Protein AF-A0A1N6IJM6-F1 (afdb_monomer_lite)

Secondary structure (DSSP, 8-state):
--------------HHHHTTPPP---HHHHHHHTTS-HHHHHHHHHHHHT--TTSPPGGG-----HHHHHHTS---TTTHHHHHHHHHHHHHHH--EEEEEE-TTS-EEEEEE--

Foldseek 3Di:
DDPPPPPPPQDADAPVNLVVFDADDDPQVVVLLVPADQLLSVVVSSQRSSADPVDQDVVNDHDYDPVRSLVSDPDDPPCSVVVSVVSVVSNQVSPWTWDWDQDPVRDIDIDIDHD

pLDDT: mean 80.02, std 13.56, range [34.22, 93.5]

InterPro domains:
  IPR000525 Initiator Rep protein, WH1 domain [PF01051] (23-106)
  IPR036388 Winged helix-like DNA-binding domain superfamily [G3DSA:1.10.10.10] (21-114)
  IPR036390 Winged helix DNA-binding domain superfamily [SSF46785] (22-101)

Sequence (115 aa):
MQISDRNKSQKVIHMEDLYLQKTVEHNDLVTSVAKMDKVPLKFFELAVSCLNTEHTPENNTVFLSKKTLFSFFKAEDNDKHARFKKALTTLHRQSIFEVQEVNAKGKLNFKIISP

Structure (mmCIF, N/CA/C/O backbone):
data_AF-A0A1N6IJM6-F1
#
_entry.id   AF-A0A1N6IJM6-F1
#
loop_
_atom_site.group_PDB
_atom_site.id
_atom_site.type_symbol
_atom_site.label_atom_id
_atom_site.label_alt_id
_atom_site.label_comp_id
_atom_site.label_asym_id
_atom_site.label_entity_id
_atom_site.label_seq_id
_atom_site.pdbx_PDB_ins_code
_atom_site.Cartn_x
_atom_site.Cartn_y
_atom_site.Cartn_z
_atom_site.occupancy
_atom_site.B_iso_or_equiv
_atom_site.auth_seq_id
_atom_site.auth_comp_id
_atom_site.auth_asym_id
_atom_site.auth_atom_id
_atom_site.pdbx_PDB_model_num
ATOM 1 N N . MET A 1 1 ? 21.912 -27.682 22.598 1.00 35.78 1 MET A N 1
ATOM 2 C CA . MET A 1 1 ? 21.777 -26.418 21.846 1.00 35.78 1 MET A CA 1
ATOM 3 C C . MET A 1 1 ? 20.848 -26.699 20.674 1.00 35.78 1 MET A C 1
ATOM 5 O O . MET A 1 1 ? 21.283 -27.294 19.701 1.00 35.78 1 MET A O 1
ATOM 9 N N . GLN A 1 2 ? 19.547 -26.441 20.833 1.00 34.22 2 GLN A N 1
ATOM 10 C CA . GLN A 1 2 ? 18.569 -26.666 19.766 1.00 34.22 2 GLN A CA 1
ATOM 11 C C . GLN A 1 2 ? 18.681 -25.511 18.770 1.00 34.22 2 GLN A C 1
ATOM 13 O O . GLN A 1 2 ? 18.481 -24.354 19.133 1.00 34.22 2 GLN A O 1
ATOM 18 N N . ILE A 1 3 ? 19.068 -25.833 17.539 1.00 44.66 3 ILE A N 1
ATOM 19 C CA . ILE A 1 3 ? 18.983 -24.925 16.399 1.00 44.66 3 ILE A CA 1
ATOM 20 C C . ILE A 1 3 ? 17.493 -24.846 16.075 1.00 44.66 3 ILE A C 1
ATOM 22 O O . ILE A 1 3 ? 16.924 -25.792 15.545 1.00 44.66 3 ILE A O 1
ATOM 26 N N . SER A 1 4 ? 16.841 -23.768 16.497 1.00 40.41 4 SER A N 1
ATOM 27 C CA . SER A 1 4 ? 15.448 -23.509 16.159 1.00 40.41 4 SER A CA 1
ATOM 28 C C . SER A 1 4 ? 15.340 -23.212 14.664 1.00 40.41 4 SER A C 1
ATOM 30 O O . SER A 1 4 ? 15.967 -22.284 14.146 1.00 40.41 4 SER A O 1
ATOM 32 N N . ASP A 1 5 ? 14.543 -24.029 13.981 1.00 41.12 5 ASP A N 1
ATOM 33 C CA . ASP A 1 5 ? 14.173 -23.920 12.575 1.00 41.12 5 ASP A CA 1
ATOM 34 C C . ASP A 1 5 ? 13.581 -22.538 12.249 1.00 41.12 5 ASP A C 1
ATOM 36 O O . ASP A 1 5 ? 12.377 -22.301 12.338 1.00 41.12 5 ASP A O 1
ATOM 40 N N . ARG A 1 6 ? 14.425 -21.589 11.830 1.00 42.06 6 ARG A N 1
ATOM 41 C CA . ARG A 1 6 ? 14.000 -20.276 11.308 1.00 42.06 6 ARG A CA 1
ATOM 42 C C . ARG A 1 6 ? 13.633 -20.337 9.825 1.00 42.06 6 ARG A C 1
ATOM 44 O O . ARG A 1 6 ? 14.028 -19.473 9.052 1.00 42.06 6 ARG A O 1
ATOM 51 N N . ASN A 1 7 ? 12.860 -21.342 9.431 1.00 44.62 7 ASN A N 1
ATOM 52 C CA . ASN A 1 7 ? 12.187 -21.377 8.133 1.00 44.62 7 ASN A CA 1
ATOM 53 C C . ASN A 1 7 ? 10.673 -21.356 8.354 1.00 44.62 7 ASN A C 1
ATOM 55 O O . ASN A 1 7 ? 9.938 -22.242 7.930 1.00 44.62 7 ASN A O 1
ATOM 59 N N . LYS A 1 8 ? 10.185 -20.293 9.005 1.00 48.44 8 LYS A N 1
ATOM 60 C CA . LYS A 1 8 ? 8.803 -19.855 8.800 1.00 48.44 8 LYS A CA 1
ATOM 61 C C . LYS A 1 8 ? 8.765 -19.376 7.351 1.00 48.44 8 LYS A C 1
ATOM 63 O O . LYS A 1 8 ? 9.235 -18.280 7.060 1.00 48.44 8 LYS A O 1
ATOM 68 N N . SER A 1 9 ? 8.345 -20.248 6.438 1.00 49.69 9 SER A N 1
ATOM 69 C CA . SER A 1 9 ? 8.257 -19.971 5.005 1.00 49.69 9 SER A CA 1
ATOM 70 C C . SER A 1 9 ? 7.561 -18.625 4.800 1.00 49.69 9 SER A C 1
ATOM 72 O O . SER A 1 9 ? 6.358 -18.503 5.035 1.00 49.69 9 SER A O 1
ATOM 74 N N . GLN A 1 10 ? 8.328 -17.595 4.442 1.00 58.12 10 GLN A N 1
ATOM 75 C CA . GLN A 1 10 ? 7.786 -16.272 4.170 1.00 58.12 10 GLN A CA 1
ATOM 76 C C . GLN A 1 10 ? 6.831 -16.416 2.985 1.00 58.12 10 GLN A C 1
ATOM 78 O O . GLN A 1 10 ? 7.240 -16.856 1.911 1.00 58.12 10 GLN A O 1
ATOM 83 N N . LYS A 1 11 ? 5.546 -16.110 3.187 1.00 64.75 11 LYS A N 1
ATOM 84 C CA . LYS A 1 11 ? 4.538 -16.224 2.131 1.00 64.75 11 LYS A CA 1
ATOM 85 C C . LYS A 1 11 ? 4.780 -15.111 1.112 1.00 64.75 11 LYS A C 1
ATOM 87 O O . LYS A 1 11 ? 4.376 -13.972 1.324 1.00 64.75 11 LYS A O 1
ATOM 92 N N . VAL A 1 12 ? 5.476 -15.432 0.027 1.00 64.56 12 VAL A N 1
ATOM 93 C CA . VAL A 1 12 ? 5.638 -14.533 -1.119 1.00 64.56 12 VAL A CA 1
ATOM 94 C C . VAL A 1 12 ? 4.396 -14.677 -1.991 1.00 64.56 12 VAL A C 1
ATOM 96 O O . VAL A 1 12 ? 4.196 -15.720 -2.601 1.00 64.56 12 VAL A O 1
ATOM 99 N N . ILE A 1 13 ? 3.550 -13.646 -2.015 1.00 66.31 13 ILE A N 1
ATOM 100 C CA . ILE A 1 13 ? 2.342 -13.608 -2.848 1.00 66.31 13 ILE A CA 1
ATOM 101 C C . ILE A 1 13 ? 2.721 -13.254 -4.295 1.00 66.31 13 ILE A C 1
ATOM 103 O O . ILE A 1 13 ? 3.393 -12.241 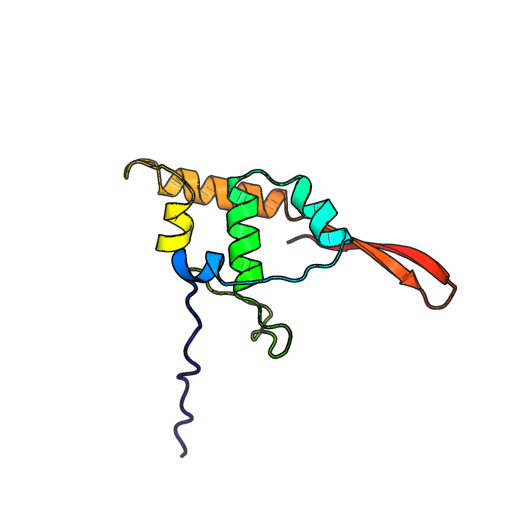-4.552 1.00 66.31 13 ILE A O 1
ATOM 107 N N . HIS A 1 14 ? 2.278 -14.081 -5.239 1.00 69.19 14 HIS A N 1
ATOM 108 C CA . HIS A 1 14 ? 2.377 -13.837 -6.676 1.00 69.19 14 HIS A CA 1
ATOM 109 C C . HIS A 1 14 ? 1.074 -13.256 -7.244 1.00 69.19 14 HIS A C 1
ATOM 111 O O . HIS A 1 14 ? 0.042 -13.209 -6.578 1.00 69.19 14 HIS A O 1
ATOM 117 N N . MET A 1 15 ? 1.125 -12.762 -8.485 1.00 67.88 15 MET A N 1
ATOM 118 C CA . MET A 1 15 ? -0.027 -12.111 -9.124 1.00 67.88 15 MET A CA 1
ATOM 119 C C . MET A 1 15 ? -1.217 -13.057 -9.278 1.00 67.88 15 MET A C 1
ATOM 121 O O . MET A 1 15 ? -2.365 -12.634 -9.181 1.00 67.88 15 MET A O 1
ATOM 125 N N . GLU A 1 16 ? -0.938 -14.331 -9.517 1.00 71.50 16 GLU A N 1
ATOM 126 C CA . GLU A 1 16 ? -1.927 -15.382 -9.721 1.00 71.50 16 GLU A CA 1
ATOM 127 C C . GLU A 1 16 ? -2.664 -15.712 -8.415 1.00 71.50 16 GLU A C 1
ATOM 129 O O . GLU A 1 16 ? -3.862 -15.994 -8.434 1.00 71.50 16 GLU A O 1
ATOM 134 N N . ASP A 1 17 ? -1.978 -15.583 -7.276 1.00 71.31 17 ASP A N 1
ATOM 135 C CA . ASP A 1 17 ? -2.546 -15.825 -5.949 1.00 71.31 17 ASP A CA 1
ATOM 136 C C . ASP A 1 17 ? -3.567 -14.747 -5.566 1.00 71.31 17 ASP A C 1
ATOM 138 O O . ASP A 1 17 ? -4.553 -15.042 -4.891 1.00 71.31 17 ASP A O 1
ATOM 142 N N . LEU A 1 18 ? -3.372 -13.505 -6.031 1.00 68.75 18 LEU A N 1
ATOM 143 C CA . LEU A 1 18 ? -4.263 -12.377 -5.734 1.00 68.75 18 LEU A CA 1
ATOM 144 C C . LEU A 1 18 ? -5.698 -12.619 -6.206 1.00 68.75 18 LEU A C 1
ATOM 146 O O . LEU A 1 18 ? -6.637 -12.206 -5.533 1.00 68.75 18 LEU A O 1
ATOM 150 N N . TYR A 1 19 ? -5.878 -13.309 -7.335 1.00 69.06 19 TYR A N 1
ATOM 151 C CA . TYR A 1 19 ? -7.207 -13.605 -7.881 1.00 69.06 19 TYR A CA 1
ATOM 152 C C . TYR A 1 19 ? -8.022 -14.562 -7.007 1.00 69.06 19 TYR A C 1
ATOM 154 O O . TYR A 1 19 ? -9.248 -14.588 -7.100 1.00 69.06 19 TYR A O 1
ATOM 162 N N . LEU A 1 20 ? -7.350 -15.351 -6.168 1.00 71.44 20 LEU A N 1
ATOM 163 C CA . LEU A 1 20 ? -7.972 -16.317 -5.265 1.00 71.44 20 LEU A CA 1
ATOM 164 C C . LEU A 1 20 ? -8.127 -15.761 -3.844 1.00 71.44 20 LEU A C 1
ATOM 166 O O . LEU A 1 20 ? -8.788 -16.381 -3.008 1.00 71.44 20 LEU A O 1
ATOM 170 N N . GLN A 1 21 ? -7.521 -14.608 -3.550 1.00 70.81 21 GLN A N 1
ATOM 171 C CA . GLN A 1 21 ? -7.577 -14.006 -2.227 1.00 70.81 21 GLN A CA 1
ATOM 172 C C . GLN A 1 21 ? -8.843 -13.169 -2.052 1.00 70.81 21 GLN A C 1
ATOM 174 O O . GLN A 1 21 ? -9.150 -12.269 -2.829 1.00 70.81 21 GLN A O 1
ATOM 179 N N . LYS A 1 22 ? -9.559 -13.449 -0.962 1.00 71.75 22 LYS A N 1
ATOM 180 C CA . LYS A 1 22 ? -10.626 -12.596 -0.451 1.00 71.75 22 LYS A CA 1
ATOM 181 C C . LYS A 1 22 ? -10.094 -11.846 0.763 1.00 71.75 22 LYS A C 1
ATOM 183 O O . LYS A 1 22 ? -9.779 -12.466 1.775 1.00 71.75 22 LYS A O 1
ATOM 188 N N . THR A 1 23 ? -10.020 -10.528 0.654 1.00 69.38 23 THR A N 1
ATOM 189 C CA . THR A 1 23 ? -9.624 -9.638 1.750 1.00 69.38 23 THR A CA 1
ATOM 190 C C . THR A 1 23 ? -10.872 -9.005 2.362 1.00 69.38 23 THR A C 1
ATOM 192 O O . THR A 1 23 ? -11.832 -8.707 1.649 1.00 69.38 23 THR A O 1
ATOM 195 N N . VAL A 1 24 ? -10.882 -8.826 3.684 1.00 75.25 24 VAL A N 1
ATOM 196 C CA . VAL A 1 24 ? -11.927 -8.088 4.406 1.00 75.25 24 VAL A CA 1
ATOM 197 C C . VAL A 1 24 ? -11.275 -6.879 5.060 1.00 75.25 24 VAL A C 1
ATOM 199 O O . VAL A 1 24 ? -10.303 -7.025 5.796 1.00 75.25 24 VAL A O 1
ATOM 202 N N . GLU A 1 25 ? -11.811 -5.694 4.786 1.00 79.75 25 GLU A N 1
ATOM 203 C CA . GLU A 1 25 ? -11.306 -4.421 5.296 1.00 79.75 25 GLU A CA 1
ATOM 204 C C . GLU A 1 25 ? -12.412 -3.663 6.032 1.00 79.75 25 GLU A C 1
ATOM 206 O O . GLU A 1 25 ? -13.600 -3.844 5.762 1.00 79.75 25 GLU A O 1
ATOM 211 N N . HIS A 1 26 ? -12.020 -2.795 6.966 1.00 85.19 26 HIS A N 1
ATOM 212 C CA . HIS A 1 26 ? -12.960 -1.891 7.619 1.00 85.19 26 HIS A CA 1
ATOM 213 C C . HIS A 1 26 ? -13.436 -0.811 6.636 1.00 85.19 26 HIS A C 1
ATOM 215 O O . HIS A 1 26 ? -12.651 -0.315 5.829 1.00 85.19 26 HIS A O 1
ATOM 221 N N . ASN A 1 27 ? -14.696 -0.382 6.738 1.00 86.31 27 ASN A N 1
ATOM 222 C CA . ASN A 1 27 ? -15.282 0.601 5.815 1.00 86.31 27 ASN A CA 1
ATOM 223 C C . ASN A 1 27 ? -14.527 1.943 5.794 1.00 86.31 27 ASN A C 1
ATOM 225 O O . ASN A 1 27 ? -14.421 2.580 4.743 1.00 86.31 27 ASN A O 1
ATOM 229 N N . ASP A 1 28 ? -13.966 2.355 6.933 1.00 86.06 28 ASP A N 1
ATOM 230 C CA . ASP A 1 28 ? -13.133 3.563 7.014 1.00 86.06 28 ASP A CA 1
ATOM 231 C C . ASP A 1 28 ? -11.860 3.436 6.170 1.00 86.06 28 ASP A C 1
ATOM 233 O O . ASP A 1 28 ? -11.443 4.389 5.505 1.00 86.06 28 ASP A O 1
ATOM 237 N N . LEU A 1 29 ? -11.266 2.237 6.151 1.00 86.12 29 LEU A N 1
ATOM 238 C CA . LEU A 1 29 ? -10.087 1.954 5.344 1.00 86.12 29 LEU A CA 1
ATOM 239 C C . LEU A 1 29 ? -10.440 1.989 3.857 1.00 86.12 29 LEU A C 1
ATOM 241 O O . LEU A 1 29 ? -9.790 2.717 3.111 1.00 86.12 29 LEU A O 1
ATOM 245 N N . VAL A 1 30 ? -11.527 1.314 3.462 1.00 86.50 30 VAL A N 1
ATOM 246 C CA . VAL A 1 30 ? -12.058 1.308 2.084 1.00 86.50 30 VAL A CA 1
ATOM 247 C C . VAL A 1 30 ? -12.298 2.734 1.575 1.00 86.50 30 VAL A C 1
ATOM 249 O O . VAL A 1 30 ? -11.890 3.096 0.471 1.00 86.50 30 VAL A O 1
ATOM 252 N N . THR A 1 31 ? -12.919 3.579 2.401 1.00 86.56 31 THR A N 1
ATOM 253 C CA . THR A 1 31 ? -13.204 4.979 2.049 1.00 86.56 31 THR A CA 1
ATOM 254 C C . THR A 1 31 ? -11.924 5.805 1.921 1.00 86.56 31 THR A C 1
ATOM 256 O O . THR A 1 31 ? -11.816 6.672 1.050 1.00 86.56 31 THR A O 1
ATOM 259 N N . SER A 1 32 ? -10.934 5.537 2.771 1.00 84.88 32 SER A N 1
ATOM 260 C CA . SER A 1 32 ? -9.659 6.250 2.758 1.00 84.88 32 SER A CA 1
ATOM 261 C C . SER A 1 32 ? -8.798 5.875 1.544 1.00 84.88 32 SER A C 1
ATOM 263 O O . SER A 1 32 ? -8.267 6.767 0.877 1.00 84.88 32 SER A O 1
ATOM 265 N N . VAL A 1 33 ? -8.712 4.585 1.192 1.00 85.81 33 VAL A N 1
ATOM 266 C CA . VAL A 1 33 ? -7.930 4.114 0.030 1.00 85.81 33 VAL A CA 1
ATOM 267 C C . VAL A 1 33 ? -8.567 4.485 -1.307 1.00 85.81 33 VAL A C 1
ATOM 269 O O . VAL A 1 33 ? -7.855 4.600 -2.300 1.00 85.81 33 VAL A O 1
ATOM 272 N N . ALA A 1 34 ? -9.876 4.763 -1.352 1.00 83.50 34 ALA A N 1
ATOM 273 C CA . ALA A 1 34 ? -10.565 5.208 -2.570 1.00 83.50 34 ALA A CA 1
ATOM 274 C C . ALA A 1 34 ? -9.980 6.504 -3.173 1.00 83.50 34 ALA A C 1
ATOM 276 O O . ALA A 1 34 ? -10.191 6.790 -4.351 1.00 83.50 34 ALA A O 1
ATOM 277 N N . LYS A 1 35 ? -9.236 7.289 -2.382 1.00 85.50 35 LYS A N 1
ATOM 278 C CA . LYS A 1 35 ? -8.545 8.512 -2.827 1.00 85.50 35 LYS A CA 1
ATOM 279 C C . LYS A 1 35 ? -7.157 8.242 -3.435 1.00 85.50 35 LYS A C 1
ATOM 281 O O . LYS A 1 35 ? -6.523 9.182 -3.913 1.00 85.50 35 LYS A O 1
ATOM 286 N N . MET A 1 36 ? -6.660 7.003 -3.383 1.00 90.62 36 MET A N 1
ATOM 287 C CA . MET A 1 36 ? -5.332 6.631 -3.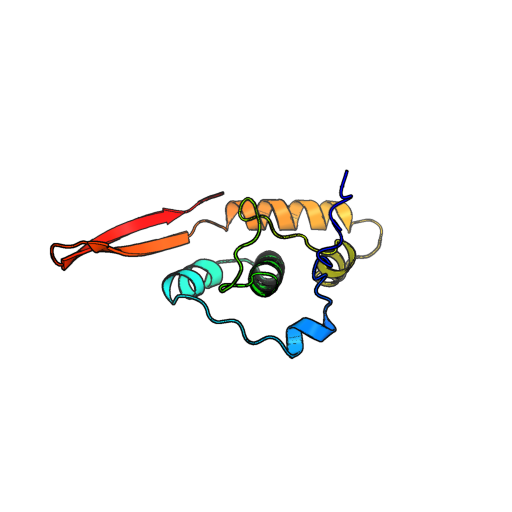880 1.00 90.62 36 MET A CA 1
ATOM 288 C C . MET A 1 36 ? -5.296 6.498 -5.402 1.00 90.62 36 MET A C 1
ATOM 290 O O . MET A 1 36 ? -6.246 6.042 -6.040 1.00 90.62 36 MET A O 1
ATOM 294 N N . ASP A 1 37 ? -4.146 6.821 -5.994 1.00 91.31 37 ASP A N 1
ATOM 295 C CA . ASP A 1 37 ? -3.919 6.557 -7.414 1.00 91.31 37 ASP A CA 1
ATOM 296 C C . ASP A 1 37 ? -3.858 5.044 -7.690 1.00 91.31 37 ASP A C 1
ATOM 298 O O . ASP A 1 37 ? -3.436 4.246 -6.853 1.00 91.31 37 ASP A O 1
ATOM 302 N N . LYS A 1 38 ? -4.181 4.637 -8.924 1.00 90.12 38 LYS A N 1
ATOM 303 C CA . LYS A 1 38 ? -4.276 3.221 -9.335 1.00 90.12 38 LYS A CA 1
ATOM 304 C C . LYS A 1 38 ? -3.053 2.356 -8.991 1.00 90.12 38 LYS A C 1
ATOM 306 O O . LYS A 1 38 ? -3.211 1.175 -8.705 1.00 90.12 38 LYS A O 1
ATOM 311 N N . VAL A 1 39 ? -1.833 2.889 -9.102 1.00 90.19 39 VAL A N 1
ATOM 312 C CA . VAL A 1 39 ? -0.601 2.118 -8.828 1.00 90.19 39 VAL A CA 1
ATOM 313 C C . VAL A 1 39 ? -0.327 2.011 -7.320 1.00 90.19 39 VAL A C 1
ATOM 315 O O . VAL A 1 39 ? -0.137 0.886 -6.861 1.00 90.19 39 VAL A O 1
ATOM 318 N N . PRO A 1 40 ? -0.351 3.110 -6.537 1.00 91.50 40 PRO A N 1
ATOM 319 C CA . PRO A 1 40 ? -0.389 3.047 -5.076 1.00 91.50 40 PRO A CA 1
ATOM 320 C C . PRO A 1 40 ? -1.454 2.101 -4.519 1.00 91.50 40 PRO A C 1
ATOM 322 O O . PRO A 1 40 ? -1.121 1.265 -3.687 1.00 91.50 40 PRO A O 1
ATOM 325 N N . LEU A 1 41 ? -2.688 2.163 -5.030 1.00 90.94 41 LEU A N 1
ATOM 326 C CA . LEU A 1 41 ? -3.774 1.291 -4.584 1.00 90.94 41 LEU A CA 1
ATOM 327 C C . LEU A 1 41 ? -3.414 -0.191 -4.760 1.00 90.94 41 LEU A C 1
ATOM 329 O O . LEU A 1 41 ? -3.501 -0.956 -3.811 1.00 90.94 41 LEU A O 1
ATOM 333 N N . LYS A 1 42 ? -2.876 -0.584 -5.921 1.00 89.31 42 LYS A N 1
ATOM 334 C CA . LYS A 1 42 ? -2.410 -1.964 -6.156 1.00 89.31 42 LYS A CA 1
ATOM 335 C C . LYS A 1 42 ? -1.285 -2.401 -5.216 1.00 89.31 42 LYS A C 1
ATOM 337 O O . LYS A 1 42 ? -1.215 -3.566 -4.836 1.00 89.31 42 LYS A O 1
ATOM 342 N N . PHE A 1 43 ? -0.368 -1.492 -4.878 1.00 90.06 43 PHE A N 1
ATOM 343 C CA . PHE A 1 43 ? 0.703 -1.781 -3.918 1.00 90.06 43 PHE A CA 1
ATOM 344 C C . PHE A 1 43 ? 0.127 -2.000 -2.520 1.00 90.06 43 PHE A C 1
ATOM 346 O O . PHE A 1 43 ? 0.546 -2.926 -1.828 1.00 90.06 43 PHE A O 1
ATOM 353 N N . PHE A 1 44 ? -0.822 -1.151 -2.129 1.00 89.38 44 PHE A N 1
ATOM 354 C CA . PHE A 1 44 ? -1.523 -1.246 -0.860 1.00 89.38 44 PHE A CA 1
ATOM 355 C C . PHE A 1 44 ? -2.324 -2.550 -0.764 1.00 89.38 44 PHE A C 1
ATOM 357 O O . PHE A 1 44 ? -2.116 -3.314 0.171 1.00 89.38 44 PHE A O 1
ATOM 364 N N . GLU A 1 45 ? -3.150 -2.864 -1.763 1.00 86.75 45 GLU A N 1
ATOM 365 C CA . GLU A 1 45 ? -3.948 -4.097 -1.822 1.00 86.75 45 GLU A CA 1
ATOM 366 C C . GLU A 1 45 ? -3.070 -5.352 -1.728 1.00 86.75 45 GLU A C 1
ATOM 368 O O . GLU A 1 45 ? -3.369 -6.255 -0.949 1.00 86.75 45 GLU A O 1
ATOM 373 N N . LEU A 1 46 ? -1.945 -5.394 -2.456 1.00 87.94 46 LEU A N 1
ATOM 374 C CA . LEU A 1 46 ? -0.975 -6.490 -2.354 1.00 87.94 46 LEU A CA 1
ATOM 375 C C . LEU A 1 46 ? -0.363 -6.584 -0.944 1.00 87.94 46 LEU A C 1
ATOM 377 O O . LEU A 1 46 ? -0.113 -7.679 -0.449 1.00 87.94 46 LEU A O 1
ATOM 381 N N . ALA A 1 47 ? -0.104 -5.453 -0.286 1.00 87.56 47 ALA A N 1
ATOM 382 C CA . ALA A 1 47 ? 0.402 -5.441 1.083 1.00 87.56 47 ALA A CA 1
ATOM 383 C C . ALA A 1 47 ? -0.626 -5.981 2.082 1.00 87.56 47 ALA A C 1
ATOM 385 O O . ALA A 1 47 ? -0.272 -6.803 2.929 1.00 87.56 47 ALA A O 1
ATOM 386 N N . VAL A 1 48 ? -1.889 -5.572 1.951 1.00 85.62 48 VAL A N 1
ATOM 387 C CA . VAL A 1 48 ? -2.983 -6.057 2.798 1.00 85.62 48 VAL A CA 1
ATOM 388 C C . VAL A 1 48 ? -3.244 -7.542 2.554 1.00 85.62 48 VAL A C 1
ATOM 390 O O . VAL A 1 48 ? -3.454 -8.285 3.508 1.00 85.62 48 VAL A O 1
ATOM 393 N N . SER A 1 49 ? -3.151 -8.019 1.312 1.00 82.88 49 SER A N 1
ATOM 394 C CA . SER A 1 49 ? -3.370 -9.436 0.992 1.00 82.88 49 SER A CA 1
ATOM 395 C C . SER A 1 49 ? -2.296 -10.372 1.574 1.00 82.88 49 SER A C 1
ATOM 397 O O . SER A 1 49 ? -2.534 -11.574 1.749 1.00 82.88 49 SER A O 1
ATOM 399 N N . CYS A 1 50 ? -1.117 -9.834 1.902 1.00 82.69 50 CYS A N 1
ATOM 400 C CA . CYS A 1 50 ? -0.062 -10.538 2.627 1.00 82.69 50 CYS A CA 1
ATOM 401 C C . CYS A 1 50 ? -0.315 -10.616 4.143 1.00 82.69 50 CYS A C 1
ATOM 403 O O . CYS A 1 50 ? 0.349 -11.410 4.817 1.00 82.69 50 CYS A O 1
ATOM 405 N N . LEU A 1 51 ? -1.225 -9.807 4.699 1.00 81.50 51 LEU A N 1
ATOM 406 C CA . LEU A 1 51 ? -1.522 -9.816 6.130 1.00 81.50 51 LEU A CA 1
ATOM 407 C C . LEU A 1 51 ? -2.317 -11.065 6.511 1.00 81.50 51 LEU A C 1
ATOM 409 O O . LEU A 1 51 ? -3.271 -11.464 5.846 1.00 81.50 51 LEU A O 1
ATOM 413 N N . ASN A 1 52 ? -1.929 -11.668 7.630 1.00 79.31 52 ASN A N 1
ATOM 414 C CA . ASN A 1 52 ? -2.696 -12.711 8.290 1.00 79.31 52 ASN A CA 1
ATOM 415 C C . ASN A 1 52 ? -3.259 -12.125 9.588 1.00 79.31 52 ASN A C 1
ATOM 417 O O . ASN A 1 52 ? -2.498 -11.875 10.520 1.00 79.31 52 ASN A O 1
ATOM 421 N N . THR A 1 53 ? -4.571 -11.889 9.643 1.00 74.50 53 THR A N 1
ATOM 422 C CA . THR A 1 53 ? -5.239 -11.286 10.812 1.00 74.50 53 THR A CA 1
ATOM 423 C C . THR A 1 53 ? -5.193 -12.177 12.050 1.00 74.50 53 THR A C 1
ATOM 425 O O . THR A 1 53 ? -5.218 -11.665 13.162 1.00 74.50 53 THR A O 1
ATOM 428 N N . GLU A 1 54 ? -5.063 -13.493 11.867 1.00 78.56 54 GLU A N 1
ATOM 429 C CA . GLU A 1 54 ? -4.922 -14.459 12.962 1.00 78.56 54 GLU A CA 1
ATOM 430 C C . GLU A 1 54 ? -3.478 -14.530 13.484 1.00 78.56 54 GLU A C 1
ATOM 432 O O . GLU A 1 54 ? -3.231 -14.922 14.620 1.00 78.56 54 GLU A O 1
ATOM 437 N N . HIS A 1 55 ? -2.504 -14.175 12.640 1.00 79.81 55 HIS A N 1
ATOM 438 C CA . HIS A 1 55 ? -1.075 -14.262 12.943 1.00 79.81 55 HIS A CA 1
ATOM 439 C C . HIS A 1 55 ? -0.365 -12.998 12.457 1.00 79.81 55 HIS A C 1
ATOM 441 O O . HIS A 1 55 ? 0.331 -13.018 11.436 1.00 79.81 55 HIS A O 1
ATOM 447 N N . THR A 1 56 ? -0.551 -11.900 13.191 1.00 74.31 56 THR A N 1
ATOM 448 C CA . THR A 1 56 ? 0.060 -10.606 12.871 1.00 74.31 56 THR A CA 1
ATOM 449 C C . THR A 1 56 ? 1.578 -10.756 12.692 1.00 74.31 56 THR A C 1
ATOM 451 O O . THR A 1 56 ? 2.233 -11.373 13.539 1.00 74.31 56 THR A O 1
ATOM 454 N N . PRO A 1 57 ? 2.165 -10.225 11.603 1.00 73.31 57 PRO A N 1
ATOM 455 C CA . PRO A 1 57 ? 3.601 -10.322 11.373 1.00 73.31 57 PRO A CA 1
ATOM 456 C C . PRO A 1 57 ? 4.403 -9.602 12.464 1.00 73.31 57 PRO A C 1
ATOM 458 O O . PRO A 1 57 ? 3.980 -8.576 13.001 1.00 73.31 57 PRO A O 1
ATOM 461 N N . GLU A 1 58 ? 5.597 -10.120 12.762 1.00 77.06 58 GLU A N 1
ATOM 462 C CA . GLU A 1 58 ? 6.523 -9.485 13.703 1.00 77.06 58 GLU A CA 1
ATOM 463 C C . GLU A 1 58 ? 6.827 -8.047 13.252 1.00 77.06 58 GLU A C 1
ATOM 465 O O . GLU A 1 58 ? 7.105 -7.787 12.079 1.00 77.06 58 GLU A O 1
ATOM 470 N N . ASN A 1 59 ? 6.736 -7.096 14.186 1.00 81.31 59 ASN A N 1
ATOM 471 C CA . ASN A 1 59 ? 6.912 -5.661 13.937 1.00 81.31 59 ASN A CA 1
ATOM 472 C C . ASN A 1 59 ? 5.951 -5.063 12.890 1.00 81.31 59 ASN A C 1
ATOM 474 O O . ASN A 1 59 ? 6.281 -4.044 12.283 1.00 81.31 59 ASN A O 1
ATOM 478 N N . ASN A 1 60 ? 4.790 -5.686 12.643 1.00 80.94 60 ASN A N 1
ATOM 479 C CA . ASN A 1 60 ? 3.802 -5.234 11.653 1.00 80.94 60 ASN A CA 1
ATOM 480 C C . ASN A 1 60 ? 4.398 -5.021 10.245 1.00 80.94 60 ASN A C 1
ATOM 482 O O . ASN A 1 60 ? 3.948 -4.161 9.490 1.00 80.94 60 ASN A O 1
ATOM 486 N N . THR A 1 61 ? 5.441 -5.782 9.896 1.00 83.50 61 THR A N 1
ATOM 487 C CA . THR A 1 61 ? 6.162 -5.634 8.625 1.00 83.50 61 THR A CA 1
ATOM 488 C C . THR A 1 61 ? 5.717 -6.691 7.620 1.00 83.50 61 THR A C 1
ATOM 490 O O . THR A 1 61 ? 5.677 -7.880 7.931 1.00 83.50 61 THR A O 1
ATOM 493 N N . VAL A 1 62 ? 5.434 -6.270 6.386 1.00 84.25 62 VAL A N 1
ATOM 494 C CA . VAL A 1 62 ? 5.125 -7.167 5.262 1.00 84.25 62 VAL A CA 1
ATOM 495 C C . VAL A 1 62 ? 6.223 -7.111 4.206 1.00 84.25 62 VAL A C 1
ATOM 497 O O . VAL A 1 62 ? 6.794 -6.056 3.934 1.00 84.25 62 VAL A O 1
ATOM 500 N N . PHE A 1 63 ? 6.513 -8.256 3.591 1.00 84.75 63 PHE A N 1
ATOM 501 C CA . PHE A 1 63 ? 7.526 -8.373 2.544 1.00 84.75 63 PHE A CA 1
ATOM 502 C C . PHE A 1 63 ? 6.861 -8.578 1.191 1.00 84.75 63 PHE A C 1
ATOM 504 O O . PHE A 1 63 ? 6.057 -9.491 1.021 1.00 84.75 63 PHE A O 1
ATOM 511 N N . LEU A 1 64 ? 7.221 -7.739 0.220 1.00 86.06 64 LEU A N 1
ATOM 512 C CA . LEU A 1 64 ? 6.640 -7.756 -1.120 1.00 86.06 64 LEU A CA 1
ATOM 513 C C . LEU A 1 64 ? 7.700 -8.077 -2.167 1.00 86.06 64 LEU A C 1
ATOM 515 O O . LEU A 1 64 ? 8.820 -7.562 -2.133 1.00 86.06 64 LEU A O 1
ATOM 519 N N . SER A 1 65 ? 7.327 -8.895 -3.148 1.00 86.25 65 SER A N 1
ATOM 520 C CA . SER A 1 65 ? 8.197 -9.195 -4.281 1.00 86.25 65 SER A CA 1
ATOM 521 C C . SER A 1 65 ? 8.355 -7.964 -5.173 1.00 86.25 65 SER A C 1
ATOM 523 O O . SER A 1 65 ? 7.394 -7.461 -5.758 1.00 86.25 65 SER A O 1
ATOM 525 N N . LYS A 1 66 ? 9.601 -7.515 -5.359 1.00 85.44 66 LYS A N 1
ATOM 526 C CA . LYS A 1 66 ? 9.939 -6.428 -6.291 1.00 85.44 66 LYS A CA 1
ATOM 527 C C . LYS A 1 66 ? 9.485 -6.734 -7.722 1.00 85.44 66 LYS A C 1
ATOM 529 O O . LYS A 1 66 ? 9.065 -5.825 -8.431 1.00 85.44 66 LYS A O 1
ATOM 534 N N . LYS A 1 67 ? 9.531 -8.009 -8.135 1.00 85.56 67 LYS A N 1
ATOM 535 C CA . LYS A 1 67 ? 9.044 -8.461 -9.449 1.00 85.56 67 LYS A CA 1
ATOM 536 C C . LYS A 1 67 ? 7.529 -8.273 -9.568 1.00 85.56 67 LYS A C 1
ATOM 538 O O . LYS A 1 67 ? 7.069 -7.757 -10.581 1.00 85.56 67 LYS A O 1
ATOM 543 N N . THR A 1 68 ? 6.779 -8.626 -8.523 1.00 85.94 68 THR A N 1
ATOM 544 C CA . THR A 1 68 ? 5.323 -8.426 -8.467 1.00 85.94 68 THR A CA 1
ATOM 545 C C . THR A 1 68 ? 4.989 -6.936 -8.512 1.00 85.94 68 THR A C 1
ATOM 547 O O . THR A 1 68 ? 4.197 -6.515 -9.350 1.00 85.94 68 THR A O 1
ATOM 550 N N . LEU A 1 69 ? 5.680 -6.108 -7.720 1.00 88.69 69 LEU A N 1
ATOM 551 C CA . LEU A 1 69 ? 5.481 -4.655 -7.739 1.00 88.69 69 LEU A CA 1
ATOM 552 C C . LEU A 1 69 ? 5.782 -4.033 -9.111 1.00 88.69 69 LEU A C 1
ATOM 554 O O . LEU A 1 69 ? 5.061 -3.141 -9.554 1.00 88.69 69 LEU A O 1
ATOM 558 N N . PHE A 1 70 ? 6.815 -4.517 -9.805 1.00 87.75 70 PHE A N 1
ATOM 559 C CA . PHE A 1 70 ? 7.162 -4.039 -11.146 1.00 87.75 70 PHE A CA 1
ATOM 560 C C . PHE A 1 70 ? 6.106 -4.394 -12.193 1.00 87.75 70 PHE A C 1
ATOM 562 O O . PHE A 1 70 ? 5.886 -3.616 -13.117 1.00 87.75 70 PHE A O 1
ATOM 569 N N . SER A 1 71 ? 5.402 -5.515 -12.026 1.00 86.00 71 SER A N 1
ATOM 570 C CA . SER A 1 71 ? 4.337 -5.926 -12.949 1.00 86.00 71 SER A CA 1
ATOM 571 C C . SER A 1 71 ? 3.140 -4.962 -12.972 1.00 86.00 71 SER A C 1
ATOM 573 O O . SER A 1 71 ? 2.403 -4.906 -13.958 1.00 86.00 71 SER A O 1
ATOM 575 N N . PHE A 1 72 ? 2.950 -4.152 -11.922 1.00 85.31 72 PHE A N 1
ATOM 576 C CA . PHE A 1 72 ? 1.819 -3.226 -11.831 1.00 85.31 72 PHE A CA 1
ATOM 577 C C . PHE A 1 72 ? 1.924 -2.012 -12.752 1.00 85.31 72 PHE A C 1
ATOM 579 O O . PHE A 1 72 ? 0.909 -1.357 -13.013 1.00 85.31 72 PHE A O 1
ATOM 586 N N . PHE A 1 73 ? 3.112 -1.727 -13.278 1.00 80.75 73 PHE A N 1
ATOM 587 C CA . PHE A 1 73 ? 3.319 -0.698 -14.281 1.00 80.75 73 PHE A CA 1
ATOM 588 C C . PHE A 1 73 ? 3.849 -1.320 -15.575 1.00 80.75 73 PHE A C 1
ATOM 590 O O . PHE A 1 73 ? 4.801 -2.089 -15.571 1.00 80.75 73 PHE A O 1
ATOM 597 N N . LYS A 1 74 ? 3.246 -0.949 -16.712 1.00 70.31 74 LYS A N 1
ATOM 598 C CA . LYS A 1 74 ? 3.742 -1.282 -18.058 1.00 70.31 74 LYS A CA 1
ATOM 599 C C . LYS A 1 74 ? 5.010 -0.464 -18.347 1.00 70.31 74 LYS A C 1
ATOM 601 O O . LYS A 1 74 ? 4.948 0.533 -19.067 1.00 70.31 74 LYS A O 1
ATOM 606 N N . ALA A 1 75 ? 6.113 -0.760 -17.667 1.00 62.38 75 ALA A N 1
ATOM 607 C CA . ALA A 1 75 ? 7.369 -0.040 -17.845 1.00 62.38 75 ALA A CA 1
ATOM 608 C C . ALA A 1 75 ? 8.328 -0.820 -18.743 1.00 62.38 75 ALA A C 1
ATOM 610 O O . ALA A 1 75 ? 8.563 -2.004 -18.527 1.00 62.38 75 ALA A O 1
ATOM 611 N N . GLU A 1 76 ? 8.910 -0.101 -19.698 1.00 66.25 76 GLU A N 1
ATOM 612 C CA . GLU A 1 76 ? 10.163 -0.460 -20.359 1.00 66.25 76 GLU A CA 1
ATOM 613 C C . GLU A 1 76 ? 11.313 -0.420 -19.334 1.00 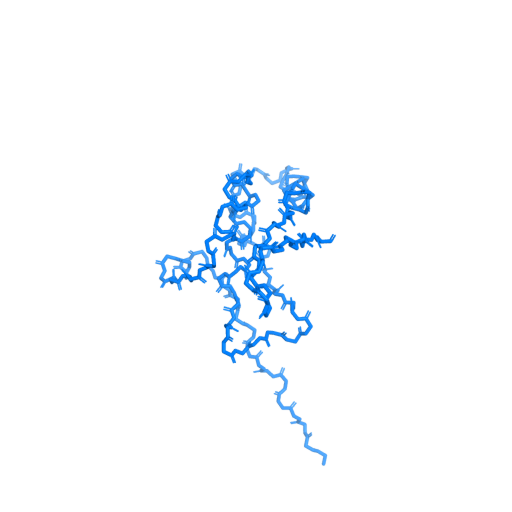66.25 76 GLU A C 1
ATOM 615 O O . GLU A 1 76 ? 11.256 0.325 -18.343 1.00 66.25 76 GLU A O 1
ATOM 620 N N . ASP A 1 77 ? 12.380 -1.183 -19.576 1.00 70.50 77 ASP A N 1
ATOM 621 C CA . ASP A 1 77 ? 13.469 -1.376 -18.609 1.00 70.50 77 ASP A CA 1
ATOM 622 C C . ASP A 1 77 ? 14.144 -0.076 -18.135 1.00 70.50 77 ASP A C 1
ATOM 624 O O . ASP A 1 77 ? 14.604 -0.007 -16.992 1.00 70.50 77 ASP A O 1
ATOM 628 N N . ASN A 1 78 ? 14.139 0.971 -18.966 1.00 78.69 78 ASN A N 1
ATOM 629 C CA . ASN A 1 78 ? 14.869 2.218 -18.721 1.00 78.69 78 ASN A CA 1
ATOM 630 C C . ASN A 1 78 ? 14.250 3.123 -17.636 1.00 78.69 78 ASN A C 1
ATOM 632 O O . ASN A 1 78 ? 14.978 3.864 -16.982 1.00 78.69 78 ASN A O 1
ATOM 636 N N . ASP A 1 79 ? 12.934 3.064 -17.400 1.00 84.25 79 ASP A N 1
ATOM 637 C CA . ASP A 1 79 ? 12.233 3.969 -16.458 1.00 84.25 79 ASP A CA 1
ATOM 638 C C . ASP A 1 79 ? 11.600 3.221 -15.265 1.00 84.25 79 ASP A C 1
ATOM 640 O O . ASP A 1 79 ? 11.025 3.813 -14.346 1.00 84.25 79 ASP A O 1
ATOM 644 N N . LYS A 1 80 ? 11.728 1.887 -15.214 1.00 86.19 80 LYS A N 1
ATOM 645 C CA . LYS A 1 80 ? 11.090 1.059 -14.173 1.00 86.19 80 LYS A CA 1
ATOM 646 C C . LYS A 1 80 ? 11.452 1.490 -12.748 1.00 86.19 80 LYS A C 1
ATOM 648 O O . LYS A 1 80 ? 10.602 1.494 -11.862 1.00 86.19 80 LYS A O 1
ATOM 653 N N . HIS A 1 81 ? 12.701 1.894 -12.517 1.00 88.75 81 HIS A N 1
ATOM 654 C CA . HIS A 1 81 ? 13.182 2.266 -11.186 1.00 88.75 81 HIS A CA 1
ATOM 655 C C . HIS A 1 81 ? 12.681 3.636 -10.727 1.00 88.75 81 HIS A C 1
ATOM 657 O O . HIS A 1 81 ? 12.319 3.786 -9.559 1.00 88.75 81 HIS A O 1
ATOM 663 N N . ALA A 1 82 ? 12.647 4.626 -11.620 1.00 89.38 82 ALA A N 1
ATOM 664 C CA . ALA A 1 82 ? 12.134 5.950 -11.285 1.00 89.38 82 ALA A CA 1
ATOM 665 C C . ALA A 1 82 ? 10.614 5.904 -11.082 1.00 89.38 82 ALA A C 1
ATOM 667 O O . ALA A 1 82 ? 10.118 6.438 -10.086 1.00 89.38 82 ALA A O 1
ATOM 668 N N . ARG A 1 83 ? 9.884 5.158 -11.924 1.00 87.94 83 ARG A N 1
ATOM 669 C CA . ARG A 1 83 ? 8.452 4.875 -11.717 1.00 87.94 83 ARG A CA 1
ATOM 670 C C . ARG A 1 83 ? 8.179 4.166 -10.402 1.00 87.94 83 ARG A C 1
ATOM 672 O O . ARG A 1 83 ? 7.259 4.561 -9.693 1.00 87.94 83 ARG A O 1
ATOM 679 N N . PHE A 1 84 ? 8.992 3.171 -10.051 1.00 90.31 84 PHE A N 1
ATOM 680 C CA . PHE A 1 84 ? 8.867 2.479 -8.773 1.00 90.31 84 PHE A CA 1
ATOM 681 C C . PHE A 1 84 ? 9.028 3.432 -7.585 1.00 90.31 84 PHE A C 1
ATOM 683 O O . PHE A 1 84 ? 8.172 3.460 -6.704 1.00 90.31 84 PHE A O 1
ATOM 690 N N . LYS A 1 85 ? 10.090 4.251 -7.580 1.00 91.50 85 LYS A N 1
ATOM 691 C CA . LYS A 1 85 ? 10.313 5.253 -6.526 1.00 91.50 85 LYS A CA 1
ATOM 692 C C . LYS A 1 85 ? 9.147 6.233 -6.442 1.00 91.50 85 LYS A C 1
ATOM 694 O O . LYS A 1 85 ? 8.638 6.467 -5.354 1.00 91.50 85 LYS A O 1
ATOM 699 N N . LYS A 1 86 ? 8.678 6.740 -7.586 1.00 91.56 86 LYS A N 1
ATOM 700 C CA . LYS A 1 86 ? 7.526 7.644 -7.651 1.00 91.56 86 LYS A CA 1
ATOM 701 C C . LYS A 1 86 ? 6.265 6.994 -7.082 1.00 91.56 86 LYS A C 1
ATOM 703 O O . LYS A 1 86 ? 5.594 7.619 -6.275 1.00 91.56 86 LYS A O 1
ATOM 708 N N . ALA A 1 87 ? 5.968 5.750 -7.455 1.00 91.19 87 ALA A N 1
ATOM 709 C CA . ALA A 1 87 ? 4.819 5.014 -6.932 1.00 91.19 87 ALA A CA 1
ATOM 710 C C . ALA A 1 87 ? 4.899 4.837 -5.410 1.00 91.19 87 ALA A C 1
ATOM 712 O O . ALA A 1 87 ? 3.906 5.066 -4.728 1.00 91.19 87 ALA A O 1
ATOM 713 N N . LEU A 1 88 ? 6.080 4.506 -4.877 1.00 91.25 88 LEU A N 1
ATOM 714 C CA . LEU A 1 88 ? 6.292 4.364 -3.436 1.00 91.25 88 LEU A CA 1
ATOM 715 C C . LEU A 1 88 ? 6.144 5.702 -2.695 1.00 91.25 88 LEU A C 1
ATOM 717 O O . LEU A 1 88 ? 5.483 5.759 -1.662 1.00 91.25 88 LEU A O 1
ATOM 721 N N . THR A 1 89 ? 6.702 6.789 -3.235 1.00 93.38 89 THR A N 1
ATOM 722 C CA . THR A 1 89 ? 6.534 8.137 -2.671 1.00 93.38 89 THR A CA 1
ATOM 723 C C . THR A 1 89 ? 5.072 8.584 -2.707 1.00 93.38 89 THR A C 1
ATOM 725 O O . THR A 1 89 ? 4.575 9.138 -1.728 1.00 93.38 89 THR A O 1
ATOM 728 N N . THR A 1 90 ? 4.361 8.330 -3.809 1.00 93.50 90 THR A N 1
ATOM 729 C CA . THR A 1 90 ? 2.934 8.652 -3.922 1.00 93.50 90 THR A CA 1
ATOM 730 C C . THR A 1 90 ? 2.103 7.838 -2.936 1.00 93.50 90 THR A C 1
ATOM 732 O O . THR A 1 90 ? 1.273 8.431 -2.254 1.00 93.50 90 THR A O 1
ATOM 73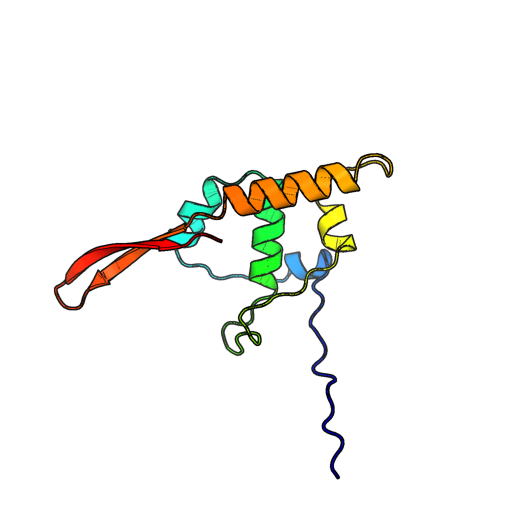5 N N . LEU A 1 91 ? 2.363 6.530 -2.813 1.00 92.62 91 LEU A N 1
ATOM 736 C CA . LEU A 1 91 ? 1.725 5.670 -1.816 1.00 92.62 91 LEU A CA 1
ATOM 737 C C . LEU A 1 91 ? 1.923 6.238 -0.413 1.00 92.62 91 LEU A C 1
ATOM 739 O O . LEU A 1 91 ? 0.943 6.538 0.251 1.00 92.62 91 LEU A O 1
ATOM 743 N N . HIS A 1 92 ? 3.167 6.491 -0.001 1.00 91.56 92 HIS A N 1
ATOM 744 C CA . HIS A 1 92 ? 3.459 7.054 1.319 1.00 91.56 92 HIS A CA 1
ATOM 745 C C . HIS A 1 92 ? 2.707 8.368 1.576 1.00 91.56 92 HIS A C 1
ATOM 747 O O . HIS A 1 92 ? 2.201 8.596 2.670 1.00 91.56 92 HIS A O 1
ATOM 753 N N . ARG A 1 93 ? 2.614 9.249 0.576 1.00 92.06 93 ARG A N 1
ATOM 754 C CA . ARG A 1 93 ? 1.893 10.522 0.712 1.00 92.06 93 ARG A CA 1
ATOM 755 C C . ARG A 1 93 ? 0.374 10.339 0.811 1.00 92.06 93 ARG A C 1
ATOM 757 O O . ARG A 1 93 ? -0.288 11.156 1.439 1.00 92.06 93 ARG A O 1
ATOM 764 N N . GLN A 1 94 ? -0.173 9.321 0.149 1.00 91.81 94 GLN A N 1
ATOM 765 C CA . GLN A 1 94 ? -1.613 9.051 0.094 1.00 91.81 94 GLN A CA 1
ATOM 766 C C . GLN A 1 94 ? -2.094 8.095 1.194 1.00 91.81 94 GLN A C 1
ATOM 768 O O . GLN A 1 94 ? -3.296 8.006 1.418 1.00 91.81 94 GLN A O 1
ATOM 773 N N . SER A 1 95 ? -1.189 7.424 1.907 1.00 89.56 95 SER A N 1
ATOM 774 C CA . SER A 1 95 ? -1.487 6.524 3.030 1.00 89.56 95 SER A CA 1
ATOM 775 C C . SER A 1 95 ? -1.853 7.266 4.321 1.00 89.56 95 SER A C 1
ATOM 777 O O . SER A 1 95 ? -1.364 6.930 5.395 1.00 89.56 95 SER A O 1
ATOM 779 N N . ILE A 1 96 ? -2.698 8.291 4.222 1.00 89.25 96 ILE A N 1
ATOM 780 C CA . ILE A 1 96 ? -3.275 8.991 5.371 1.00 89.25 96 ILE A CA 1
ATOM 781 C C . ILE A 1 96 ? -4.694 8.456 5.547 1.00 89.25 96 ILE A C 1
ATOM 783 O O . ILE A 1 96 ? -5.561 8.688 4.703 1.00 89.25 96 ILE A O 1
ATOM 787 N N . PHE A 1 97 ? -4.916 7.729 6.635 1.00 88.38 97 PHE A N 1
ATOM 788 C CA . PHE A 1 97 ? -6.181 7.072 6.938 1.00 88.38 97 PHE A CA 1
ATOM 789 C C . PHE A 1 97 ? -6.850 7.762 8.117 1.00 88.38 97 PHE A C 1
ATOM 791 O O . PHE A 1 97 ? -6.234 7.962 9.163 1.00 88.38 97 PHE A O 1
ATOM 798 N N . GLU A 1 98 ? -8.119 8.105 7.952 1.00 87.44 98 GLU A N 1
ATOM 799 C CA . GLU A 1 98 ? -8.952 8.614 9.03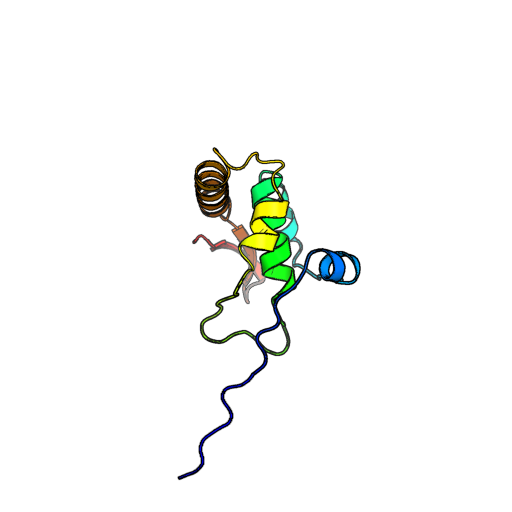4 1.00 87.44 98 GLU A CA 1
ATOM 800 C C . GLU A 1 98 ? -9.867 7.483 9.492 1.00 87.44 98 GLU A C 1
ATOM 802 O O . GLU A 1 98 ? -10.620 6.926 8.695 1.00 87.44 98 GLU A O 1
ATOM 807 N N . VAL A 1 99 ? -9.763 7.116 10.765 1.00 87.75 99 VAL A N 1
ATOM 808 C CA . VAL A 1 99 ? -10.558 6.045 11.367 1.00 87.75 99 VAL A CA 1
ATOM 809 C C . VAL A 1 99 ? -11.504 6.654 12.386 1.00 87.75 99 VAL A C 1
ATOM 811 O O . VAL A 1 99 ? -11.082 7.445 13.238 1.00 87.75 99 VAL A O 1
ATOM 814 N N . GLN A 1 100 ? -12.776 6.278 12.295 1.00 88.00 100 GLN A N 1
ATOM 815 C CA . GLN A 1 100 ? -13.800 6.703 13.236 1.00 88.00 100 GLN A CA 1
ATOM 816 C C . GLN A 1 100 ? -13.897 5.689 14.371 1.00 88.00 100 GLN A C 1
ATOM 818 O O . GLN A 1 100 ? -14.045 4.490 14.146 1.00 88.00 100 GLN A O 1
ATOM 823 N N . GLU A 1 101 ? -13.841 6.170 15.609 1.00 87.19 101 GLU A N 1
ATOM 824 C CA . GLU A 1 101 ? -14.028 5.335 16.794 1.00 87.19 101 GLU A CA 1
ATOM 825 C C . GLU A 1 101 ? -15.141 5.910 17.677 1.00 87.19 101 GLU A C 1
ATOM 827 O O . GLU A 1 101 ? -15.266 7.123 17.859 1.00 87.19 101 GLU A O 1
ATOM 832 N N . VAL A 1 102 ? -15.962 5.034 18.253 1.00 88.44 102 VAL A N 1
ATOM 833 C CA . VAL A 1 102 ? -16.935 5.421 19.277 1.00 88.44 102 VAL A CA 1
ATOM 834 C C . VAL A 1 102 ? -16.298 5.167 20.633 1.00 88.44 102 VAL A C 1
ATOM 836 O O . VAL A 1 102 ? -15.961 4.033 20.970 1.00 88.44 102 VAL A O 1
ATOM 839 N N . ASN A 1 103 ? -16.123 6.220 21.427 1.00 86.88 103 ASN A N 1
ATOM 840 C CA . ASN A 1 103 ? -15.574 6.060 22.769 1.00 86.88 103 ASN A CA 1
ATOM 841 C C . ASN A 1 103 ? -16.600 5.453 23.742 1.00 86.88 103 ASN A C 1
ATOM 843 O O . ASN A 1 103 ? -17.796 5.387 23.462 1.00 86.88 103 ASN A O 1
ATOM 847 N N . ALA A 1 104 ? -16.147 5.081 24.943 1.00 87.50 104 ALA A N 1
ATOM 848 C CA . ALA A 1 104 ? -16.990 4.478 25.982 1.00 87.50 104 ALA A CA 1
ATOM 849 C C . ALA A 1 104 ? -18.206 5.334 26.409 1.00 87.50 104 ALA A C 1
ATOM 851 O O . ALA A 1 104 ? -19.097 4.838 27.091 1.00 87.50 104 ALA A O 1
ATOM 852 N N . LYS A 1 105 ? -18.254 6.619 26.025 1.00 90.50 105 LYS A N 1
ATOM 853 C CA . LYS A 1 105 ? -19.364 7.548 26.293 1.00 90.50 105 LYS A CA 1
ATOM 854 C C . LYS A 1 105 ? -20.292 7.734 25.084 1.00 90.50 105 LYS A C 1
ATOM 856 O O . LYS A 1 105 ? -21.1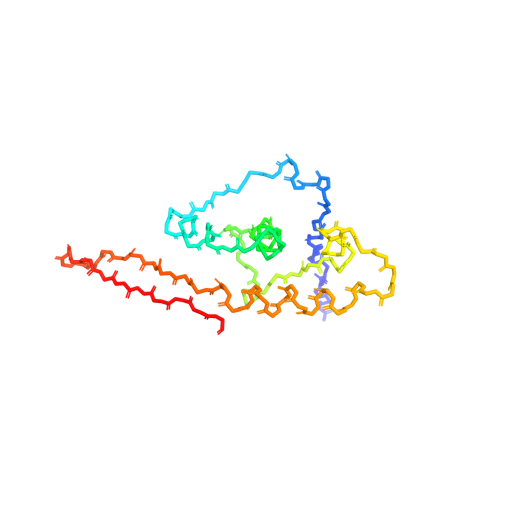21 8.641 25.105 1.00 90.50 105 LYS A O 1
ATOM 861 N N . GLY A 1 106 ? -20.136 6.939 24.024 1.00 87.94 106 GLY A N 1
ATOM 862 C CA . GLY A 1 106 ? -20.960 7.011 22.816 1.00 87.94 106 GLY A CA 1
ATOM 863 C C . GLY A 1 106 ? -20.660 8.206 21.905 1.00 87.94 106 GLY A C 1
ATOM 864 O O . GLY A 1 106 ? -21.443 8.484 21.002 1.00 87.94 106 GLY A O 1
ATOM 865 N N . LYS A 1 107 ? -19.560 8.939 22.128 1.00 90.06 107 LYS A N 1
ATOM 866 C CA . LYS A 1 107 ? -19.163 10.055 21.254 1.00 90.06 107 LYS A CA 1
ATOM 867 C C . LYS A 1 107 ? -18.208 9.570 20.165 1.00 90.06 107 LYS A C 1
ATOM 869 O O . LYS A 1 107 ? -17.322 8.763 20.444 1.00 90.06 107 LYS A O 1
ATOM 874 N N . LEU A 1 108 ? -18.382 10.113 18.962 1.00 90.06 108 LEU A N 1
ATOM 875 C CA . LEU A 1 108 ? -17.481 9.905 17.831 1.00 90.06 108 LEU A CA 1
ATOM 876 C C . LEU A 1 108 ? -16.165 10.653 18.062 1.00 90.06 108 LEU A C 1
ATOM 878 O O . LEU A 1 108 ? -16.169 11.857 18.325 1.00 90.06 108 LEU A O 1
ATOM 882 N N . ASN A 1 109 ? -15.060 9.932 17.936 1.00 89.56 109 ASN A N 1
ATOM 883 C CA . ASN A 1 109 ? -13.712 10.467 17.845 1.00 89.56 109 ASN A CA 1
ATOM 884 C C . ASN A 1 109 ? -13.122 10.086 16.480 1.00 89.56 109 ASN A C 1
ATOM 886 O O . ASN A 1 109 ? -13.491 9.069 15.890 1.00 89.56 109 ASN A O 1
ATOM 890 N N . PHE A 1 110 ? -12.159 10.878 16.018 1.00 88.56 110 PHE A N 1
ATOM 891 C CA . PHE A 1 110 ? -11.429 10.627 14.780 1.00 88.56 110 PHE A CA 1
ATOM 892 C C . PHE A 1 110 ? -9.954 10.430 15.101 1.00 88.56 110 PHE A C 1
ATOM 894 O O . PHE A 1 110 ? -9.356 11.232 15.825 1.00 88.56 110 PHE A O 1
ATOM 901 N N . LYS A 1 111 ? -9.365 9.371 14.550 1.00 89.31 111 LYS A N 1
ATOM 902 C CA . LYS A 1 111 ? -7.937 9.089 14.654 1.00 89.31 111 LYS A CA 1
ATOM 903 C C . LYS A 1 111 ? -7.315 9.109 13.267 1.00 89.31 111 LYS A C 1
ATOM 905 O O . LYS A 1 111 ? -7.761 8.395 12.375 1.00 89.31 111 LYS A O 1
ATOM 910 N N . ILE A 1 112 ? -6.256 9.896 13.112 1.00 88.06 112 ILE A N 1
ATOM 911 C CA . ILE A 1 112 ? -5.459 9.919 11.886 1.00 88.06 112 ILE A CA 1
ATOM 912 C C . ILE A 1 112 ? -4.309 8.926 12.041 1.00 88.06 112 ILE A C 1
ATOM 914 O O . ILE A 1 112 ? -3.582 8.947 13.036 1.00 88.06 112 ILE A O 1
ATOM 918 N N . ILE A 1 113 ? -4.158 8.056 11.051 1.00 86.81 113 ILE A N 1
ATOM 919 C CA . ILE A 1 113 ? -3.037 7.134 10.901 1.00 86.81 113 ILE A CA 1
ATOM 920 C C . ILE A 1 113 ? -2.286 7.559 9.644 1.00 86.81 113 ILE A C 1
ATOM 922 O O . ILE A 1 113 ? -2.858 7.598 8.558 1.00 86.81 113 ILE A O 1
ATOM 926 N N . SER A 1 114 ? -1.007 7.881 9.795 1.00 83.06 114 SER A N 1
ATOM 927 C CA . SER A 1 114 ? -0.110 8.214 8.692 1.00 83.06 114 SER A CA 1
ATOM 928 C C . SER A 1 114 ? 1.205 7.444 8.836 1.00 83.06 114 SER A C 1
ATOM 930 O O . SER A 1 114 ? 1.525 7.032 9.955 1.00 83.06 114 SER A O 1
ATOM 932 N N . PRO A 1 115 ? 1.956 7.237 7.742 1.00 77.69 115 PRO A N 1
ATOM 933 C CA . PRO A 1 115 ? 3.262 6.594 7.780 1.00 77.69 115 PRO A CA 1
ATOM 934 C C . PRO A 1 115 ? 4.329 7.508 8.391 1.00 77.69 115 PRO A C 1
ATOM 936 O O . PRO A 1 115 ? 4.141 8.750 8.360 1.00 77.69 115 PRO A O 1
#

Organism: NCBI:txid28230

Radius of gyration: 17.28 Å; chains: 1; bounding box: 43×37×47 Å